Protein AF-A0A2A8S593-F1 (afdb_monomer)

Secondary structure (DSSP, 8-state):
------------SS---TT---TTT----EEEEE-SSPB-SSTT-S--B-EEEEEETTT--EEEEEES--GGG--

Mean predicted aligned error: 10.15 Å

Structure (mmCIF, N/CA/C/O backbone):
data_AF-A0A2A8S593-F1
#
_entry.id   AF-A0A2A8S593-F1
#
loop_
_atom_site.group_PDB
_atom_site.id
_atom_site.type_symbol
_atom_site.label_atom_id
_atom_site.label_alt_id
_atom_site.label_comp_id
_atom_site.label_asym_id
_atom_site.label_entity_id
_atom_site.label_seq_id
_atom_site.pdbx_PDB_ins_code
_atom_site.Ca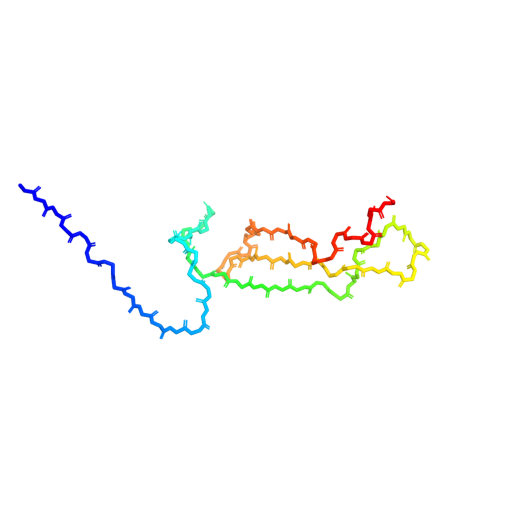rtn_x
_atom_site.Cartn_y
_atom_site.Cartn_z
_atom_site.occupancy
_atom_site.B_iso_or_equiv
_atom_site.auth_seq_id
_atom_site.auth_comp_id
_atom_site.auth_asym_id
_atom_site.auth_atom_id
_atom_site.pdbx_PDB_model_num
ATOM 1 N N . MET A 1 1 ? -43.556 8.948 -4.930 1.00 34.06 1 MET A N 1
ATOM 2 C CA . MET A 1 1 ? -42.728 8.957 -3.706 1.00 34.06 1 MET A CA 1
ATOM 3 C C . MET A 1 1 ? -41.269 8.934 -4.139 1.00 34.06 1 MET A C 1
ATOM 5 O O . MET A 1 1 ? -40.703 7.868 -4.314 1.00 34.06 1 MET A O 1
ATOM 9 N N . PHE A 1 2 ? -40.707 10.106 -4.440 1.00 31.02 2 PHE A N 1
ATOM 10 C CA . PHE A 1 2 ? -39.301 10.252 -4.820 1.00 31.02 2 PHE A CA 1
ATOM 11 C C . PHE A 1 2 ? -38.547 10.723 -3.579 1.00 31.02 2 PHE A C 1
ATOM 13 O O . PHE A 1 2 ? -38.709 11.865 -3.155 1.00 31.02 2 PHE A O 1
ATOM 20 N N . LEU A 1 3 ? -37.789 9.826 -2.950 1.00 37.47 3 LEU A N 1
ATOM 21 C CA . LEU A 1 3 ? -36.905 10.193 -1.849 1.00 37.47 3 LEU A CA 1
ATOM 22 C C . LEU A 1 3 ? -35.647 10.827 -2.450 1.00 37.47 3 LEU A C 1
ATOM 24 O O . LEU A 1 3 ? -34.728 10.140 -2.889 1.00 37.47 3 LEU A O 1
ATOM 28 N N . TYR A 1 4 ? -35.656 12.157 -2.517 1.00 30.55 4 TYR A N 1
ATOM 29 C CA . TYR A 1 4 ? -34.507 12.982 -2.877 1.00 30.55 4 TYR A CA 1
ATOM 30 C C . TYR A 1 4 ? -33.500 12.926 -1.719 1.00 30.55 4 TYR A C 1
ATOM 32 O O . TYR A 1 4 ? -33.648 13.634 -0.721 1.00 30.55 4 TYR A O 1
ATOM 40 N N . ASN A 1 5 ? -32.495 12.054 -1.809 1.00 38.38 5 ASN A N 1
ATOM 41 C CA . ASN A 1 5 ? -31.398 12.056 -0.845 1.00 38.38 5 ASN A CA 1
ATOM 42 C C . ASN A 1 5 ? -30.467 13.233 -1.150 1.00 38.38 5 ASN A C 1
ATOM 44 O O . ASN A 1 5 ? -29.752 13.272 -2.148 1.00 38.38 5 ASN A O 1
ATOM 48 N N . LYS A 1 6 ? -30.558 14.231 -0.275 1.00 39.66 6 LYS A N 1
ATOM 49 C CA . LYS A 1 6 ? -29.809 15.482 -0.271 1.00 39.66 6 LYS A CA 1
ATOM 50 C C . LYS A 1 6 ? -28.326 15.196 -0.009 1.00 39.66 6 LYS A C 1
ATOM 52 O O . LYS A 1 6 ? -27.922 15.051 1.141 1.00 39.66 6 LYS A O 1
ATOM 57 N N . SER A 1 7 ? -27.520 15.140 -1.067 1.00 39.41 7 SER A N 1
ATOM 58 C CA . SER A 1 7 ? -26.056 15.144 -0.971 1.00 39.41 7 SER A CA 1
ATOM 59 C C . SER A 1 7 ? -25.585 16.494 -0.431 1.00 39.41 7 SER A C 1
ATOM 61 O O . SER A 1 7 ? -25.511 17.492 -1.150 1.00 39.41 7 SER A O 1
ATOM 63 N N . ILE A 1 8 ? -25.323 16.541 0.873 1.00 42.06 8 ILE A N 1
ATOM 64 C CA . ILE A 1 8 ? -24.702 17.680 1.544 1.00 42.06 8 ILE A CA 1
ATOM 65 C C . ILE A 1 8 ? -23.226 17.710 1.130 1.00 42.06 8 ILE A C 1
ATOM 67 O O . ILE A 1 8 ? -22.430 16.874 1.547 1.00 42.06 8 ILE A O 1
ATOM 71 N N . ASN A 1 9 ? -22.880 18.673 0.275 1.00 39.38 9 ASN A N 1
ATOM 72 C CA . ASN A 1 9 ? -21.500 19.034 -0.033 1.00 39.38 9 ASN A CA 1
ATOM 73 C C . ASN A 1 9 ? -20.949 19.867 1.128 1.00 39.38 9 ASN A C 1
ATOM 75 O O . ASN A 1 9 ? -21.340 21.021 1.298 1.00 39.38 9 ASN A O 1
ATOM 79 N N . ILE A 1 10 ? -20.051 19.286 1.922 1.00 43.44 10 ILE A N 1
ATOM 80 C CA . ILE A 1 10 ? -19.228 20.026 2.879 1.00 43.44 10 ILE A CA 1
ATOM 81 C C . ILE A 1 10 ? -17.808 20.059 2.318 1.00 43.44 10 ILE A C 1
ATOM 83 O O . ILE A 1 10 ? -17.115 19.048 2.248 1.00 43.44 10 ILE A O 1
ATOM 87 N N . SER A 1 11 ? -17.396 21.247 1.891 1.00 45.56 11 SER A N 1
ATOM 88 C CA . S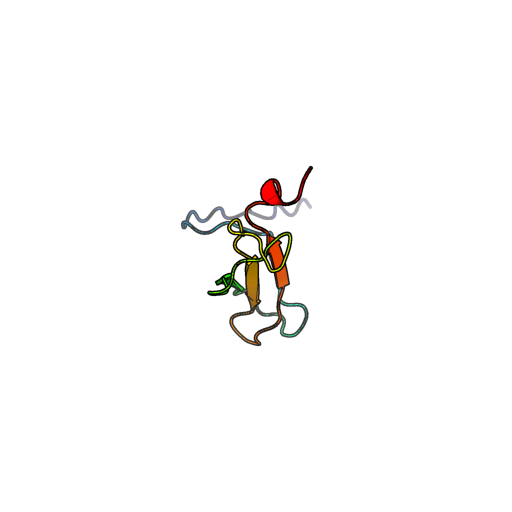ER A 1 11 ? -16.027 21.577 1.520 1.00 45.56 11 SER A CA 1
ATOM 89 C C . SER A 1 11 ? -15.157 21.702 2.774 1.00 45.56 11 SER A C 1
ATOM 91 O O . SER A 1 11 ? -15.219 22.705 3.481 1.00 45.56 11 SER A O 1
ATOM 93 N N . ILE A 1 12 ? -14.327 20.689 3.021 1.00 45.81 12 ILE A N 1
ATOM 94 C CA . ILE A 1 12 ? -13.113 20.749 3.849 1.00 45.81 12 ILE A CA 1
ATOM 95 C C . ILE A 1 12 ? -12.045 19.931 3.121 1.00 45.81 12 ILE A C 1
ATOM 97 O O . ILE A 1 12 ? -12.329 18.844 2.628 1.00 45.81 12 ILE A O 1
ATOM 101 N N . GLY A 1 13 ? -10.843 20.490 2.980 1.00 41.00 13 GLY A N 1
ATOM 102 C CA . GLY A 1 13 ? -9.754 19.941 2.170 1.00 41.00 13 GLY A CA 1
ATOM 103 C C . GLY A 1 13 ? -9.269 18.563 2.628 1.00 41.00 13 GLY A C 1
ATOM 104 O O . GLY A 1 13 ? -8.329 18.460 3.407 1.00 41.00 13 GLY A O 1
ATOM 105 N N . GLY A 1 14 ? -9.888 17.517 2.089 1.00 40.62 14 GLY A N 1
ATOM 106 C CA . GLY A 1 14 ? -9.510 16.118 2.237 1.00 40.62 14 GLY A CA 1
ATOM 107 C C . GLY A 1 14 ? -10.438 15.272 1.370 1.00 40.62 14 GLY A C 1
ATOM 108 O O . GLY A 1 14 ? -11.650 15.305 1.541 1.00 40.62 14 GLY A O 1
ATOM 109 N N . VAL A 1 15 ? -9.865 14.597 0.378 1.00 44.09 15 VAL A N 1
ATOM 110 C CA . VAL A 1 15 ? -10.535 13.837 -0.688 1.00 44.09 15 VAL A CA 1
ATOM 111 C C . VAL A 1 15 ? -11.685 12.954 -0.161 1.00 44.09 15 VAL A C 1
ATOM 113 O O . VAL A 1 15 ? -11.472 12.090 0.685 1.00 44.09 15 VAL A O 1
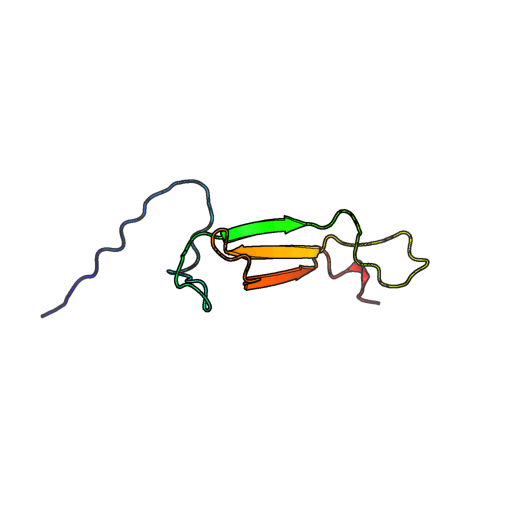ATOM 116 N N . LEU A 1 16 ? -12.897 13.150 -0.697 1.00 44.03 16 LEU A N 1
ATOM 117 C CA . LEU A 1 16 ? -14.080 12.318 -0.447 1.00 44.03 16 LEU A CA 1
ATOM 118 C C . LEU A 1 16 ? -13.976 11.006 -1.246 1.00 44.03 16 LEU A C 1
ATOM 120 O O . LEU A 1 16 ? -14.241 10.995 -2.446 1.00 44.03 16 LEU A O 1
ATOM 124 N N . LEU A 1 17 ? -13.621 9.896 -0.590 1.00 47.91 17 LEU A N 1
ATOM 125 C CA . LEU A 1 17 ? -14.010 8.564 -1.067 1.00 47.91 17 LEU A CA 1
ATOM 126 C C . LEU A 1 17 ? -15.431 8.281 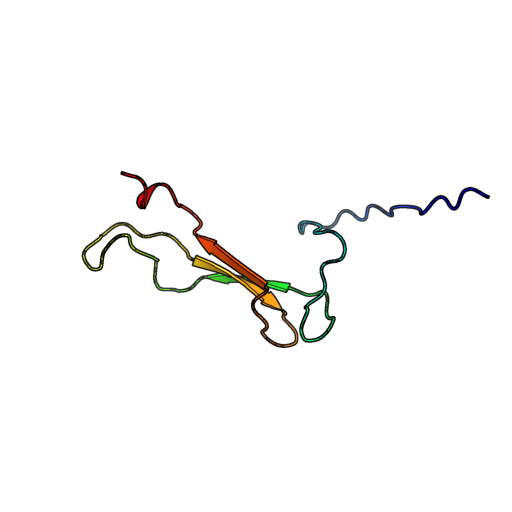-0.569 1.00 47.91 17 LEU A C 1
ATOM 128 O O . LEU A 1 17 ? -15.699 8.427 0.622 1.00 47.91 17 LEU A O 1
ATOM 132 N N . GLU A 1 18 ? -16.332 7.878 -1.465 1.00 52.31 18 GLU A N 1
ATOM 133 C CA . GLU A 1 18 ? -17.694 7.442 -1.133 1.00 52.31 18 GLU A CA 1
ATOM 134 C C . GLU A 1 18 ? -17.693 6.482 0.070 1.00 52.31 18 GLU A C 1
ATOM 136 O O . GLU A 1 18 ? -17.254 5.345 -0.055 1.00 52.31 18 GLU A O 1
ATOM 141 N N . ASN A 1 19 ? -18.147 6.958 1.238 1.00 68.31 19 ASN A N 1
ATOM 142 C CA . ASN A 1 19 ? -18.443 6.208 2.472 1.00 68.31 19 ASN A CA 1
ATOM 143 C C . ASN A 1 19 ? -17.58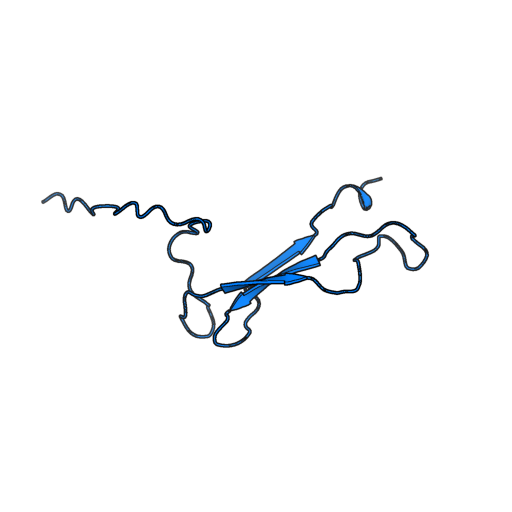1 4.958 2.738 1.00 68.31 19 ASN A C 1
ATOM 145 O O . ASN A 1 19 ? -18.102 3.901 3.107 1.00 68.31 19 ASN A O 1
ATOM 149 N N . LYS A 1 20 ? -16.264 5.058 2.550 1.00 83.06 20 LYS A N 1
ATOM 150 C CA . LYS A 1 20 ? -15.382 3.907 2.703 1.00 83.06 20 LYS A CA 1
ATOM 151 C C . LYS A 1 20 ? -15.264 3.529 4.176 1.00 83.06 20 LYS A C 1
ATOM 153 O O . LYS A 1 20 ? -14.858 4.344 5.000 1.00 83.06 20 LYS A O 1
ATOM 158 N N . LYS A 1 21 ? -15.607 2.282 4.500 1.00 94.25 21 LYS A N 1
ATOM 159 C CA . LYS A 1 21 ? -15.477 1.714 5.846 1.00 94.25 21 LYS A CA 1
ATOM 160 C C . LYS A 1 21 ? -14.401 0.644 5.869 1.00 94.25 21 LYS A C 1
ATOM 162 O O . LYS A 1 21 ? -14.241 -0.109 4.916 1.00 94.25 21 LYS A O 1
ATOM 167 N N . CYS A 1 22 ? -13.688 0.563 6.982 1.00 95.44 22 CYS A N 1
ATOM 168 C CA . CYS A 1 22 ? -12.728 -0.492 7.250 1.00 95.44 22 CYS A CA 1
ATOM 169 C C . CYS A 1 22 ? -13.457 -1.831 7.337 1.00 95.44 22 CYS A C 1
ATOM 171 O O . CYS A 1 22 ? -14.330 -2.001 8.187 1.00 95.44 22 CYS A O 1
ATOM 173 N N . GLU A 1 23 ? -13.063 -2.789 6.501 1.00 94.12 23 GLU A N 1
ATOM 174 C CA . GLU A 1 23 ? -13.689 -4.117 6.438 1.00 94.12 23 GLU A CA 1
ATOM 175 C C . GLU A 1 23 ? -13.579 -4.886 7.761 1.00 94.12 23 GLU A C 1
ATOM 177 O O . GLU A 1 23 ? -14.433 -5.706 8.085 1.00 94.12 23 GLU A O 1
ATOM 182 N N . LYS A 1 24 ? -12.558 -4.574 8.567 1.00 97.12 24 LYS A N 1
ATOM 183 C CA . LYS A 1 24 ? -12.295 -5.245 9.841 1.00 97.12 24 LYS A CA 1
ATOM 184 C C . LYS A 1 24 ? -13.050 -4.665 11.034 1.00 97.12 24 LYS A C 1
ATOM 186 O O . LYS A 1 24 ? -13.462 -5.422 11.906 1.00 97.12 24 LYS A O 1
ATOM 191 N N . CYS A 1 25 ? -13.189 -3.340 11.129 1.00 97.12 25 CYS A N 1
ATOM 192 C CA . CYS A 1 25 ? -13.758 -2.696 12.325 1.00 97.12 25 CYS A CA 1
ATOM 193 C C . CYS A 1 25 ? -14.890 -1.698 12.050 1.00 97.12 25 CYS A C 1
ATOM 195 O O . CYS A 1 25 ? -15.412 -1.099 12.986 1.00 97.12 25 CYS A O 1
ATOM 197 N N . GLY A 1 26 ? -15.263 -1.483 10.787 1.00 95.00 26 GLY A N 1
ATOM 198 C CA . GLY A 1 26 ? -16.364 -0.603 10.389 1.00 95.00 26 GLY A CA 1
ATOM 199 C C . GLY A 1 26 ? -16.098 0.902 10.524 1.00 95.00 26 GLY A C 1
ATOM 200 O O . GLY A 1 26 ? -16.974 1.691 10.173 1.00 95.00 26 GLY A O 1
ATOM 201 N N . ASN A 1 27 ? -14.918 1.308 11.007 1.00 94.38 27 ASN A N 1
ATOM 202 C CA . ASN A 1 27 ? -14.505 2.711 11.112 1.00 94.38 27 ASN A CA 1
ATOM 203 C C . ASN A 1 27 ? -14.268 3.341 9.727 1.00 94.38 27 ASN A C 1
ATOM 205 O O . ASN A 1 27 ? -13.883 2.645 8.794 1.00 94.38 27 ASN A O 1
ATOM 209 N N . ASP A 1 28 ? -14.427 4.655 9.607 1.00 94.56 28 ASP A N 1
ATOM 210 C CA . ASP A 1 28 ? -14.299 5.414 8.351 1.00 94.56 28 ASP A CA 1
ATOM 211 C C . ASP A 1 28 ? -13.057 6.322 8.298 1.00 94.56 28 ASP A C 1
ATOM 213 O O . ASP A 1 28 ? -12.787 6.966 7.286 1.00 94.56 28 ASP A O 1
ATOM 217 N N . LYS A 1 29 ? -12.265 6.367 9.376 1.00 95.25 29 LYS A N 1
ATOM 218 C CA . LYS A 1 29 ? -11.040 7.173 9.434 1.00 95.25 29 LYS A CA 1
ATOM 219 C C . LYS A 1 29 ? -9.834 6.387 8.944 1.00 95.25 29 LYS A C 1
ATOM 221 O O . LYS A 1 29 ? -9.437 5.385 9.554 1.00 95.25 29 LYS A O 1
ATOM 226 N N . PHE A 1 30 ? -9.208 6.919 7.905 1.00 96.12 30 PHE A N 1
ATOM 227 C CA . PHE A 1 30 ? -7.982 6.407 7.313 1.00 96.12 30 PHE A CA 1
ATOM 228 C C . PHE A 1 30 ? -6.920 7.499 7.261 1.00 96.12 30 PHE A C 1
ATOM 230 O O . PHE A 1 30 ? -7.235 8.688 7.262 1.00 96.12 30 PHE A O 1
ATOM 237 N N . THR A 1 31 ? -5.659 7.087 7.206 1.00 97.00 31 THR A N 1
ATOM 238 C CA . THR A 1 31 ? -4.527 7.983 6.958 1.00 97.00 31 THR A CA 1
ATOM 239 C C . THR A 1 31 ? -3.587 7.366 5.937 1.00 97.00 31 THR A C 1
ATOM 241 O O . THR A 1 31 ? -3.558 6.144 5.780 1.00 97.00 31 THR A O 1
ATOM 244 N N . GLU A 1 32 ? -2.803 8.210 5.270 1.00 97.19 32 GLU A N 1
ATOM 245 C CA . GLU A 1 32 ? -1.682 7.779 4.440 1.00 97.19 32 GLU A CA 1
ATOM 246 C C . GLU A 1 32 ? -0.360 7.840 5.219 1.00 97.19 32 GLU A C 1
ATOM 248 O O . GLU A 1 32 ? -0.159 8.714 6.065 1.00 97.19 32 GLU A O 1
ATOM 253 N N . ALA A 1 33 ? 0.546 6.912 4.919 1.00 96.38 33 ALA A N 1
ATOM 254 C CA . ALA A 1 33 ? 1.935 6.930 5.366 1.00 96.38 33 ALA A CA 1
ATOM 255 C C . ALA A 1 33 ? 2.857 6.350 4.287 1.00 96.38 33 ALA A C 1
ATOM 257 O O . ALA A 1 33 ? 2.410 5.666 3.364 1.00 96.38 33 ALA A O 1
ATOM 258 N N . THR A 1 34 ? 4.156 6.602 4.427 1.00 96.88 34 THR A N 1
ATOM 259 C CA . THR A 1 34 ? 5.204 6.020 3.582 1.00 96.88 34 THR A CA 1
ATOM 260 C C . THR A 1 34 ? 6.282 5.380 4.442 1.00 96.88 34 THR A C 1
ATOM 262 O O . THR A 1 34 ? 6.499 5.780 5.587 1.00 96.88 34 THR A O 1
ATOM 265 N N . ASP A 1 35 ? 6.991 4.414 3.867 1.00 92.69 35 ASP A N 1
ATOM 266 C CA . ASP A 1 35 ? 8.219 3.893 4.458 1.00 92.69 35 ASP A CA 1
ATOM 267 C C . ASP A 1 35 ? 9.385 4.864 4.244 1.00 92.69 35 ASP A C 1
ATOM 269 O O . ASP A 1 35 ? 9.425 5.619 3.271 1.00 92.69 3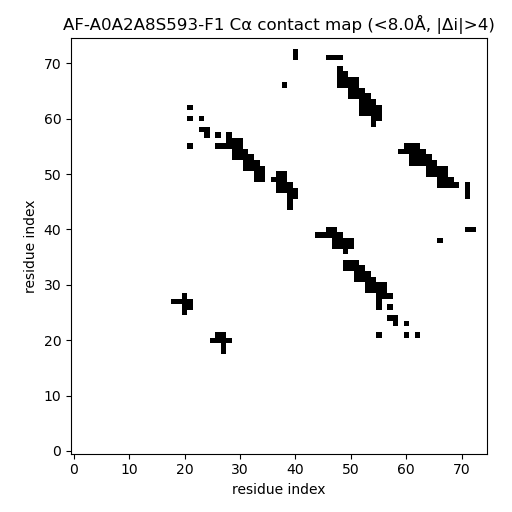5 ASP A O 1
ATOM 273 N N . TYR A 1 36 ? 10.389 4.768 5.119 1.00 91.50 36 TYR A N 1
ATOM 274 C CA . TYR A 1 36 ? 11.697 5.390 4.900 1.00 91.50 36 TYR A CA 1
ATOM 275 C C . TYR A 1 36 ? 12.458 4.741 3.728 1.00 91.50 36 TYR A C 1
ATOM 277 O O . TYR A 1 36 ? 13.230 5.395 3.029 1.00 91.50 36 TYR A O 1
ATOM 285 N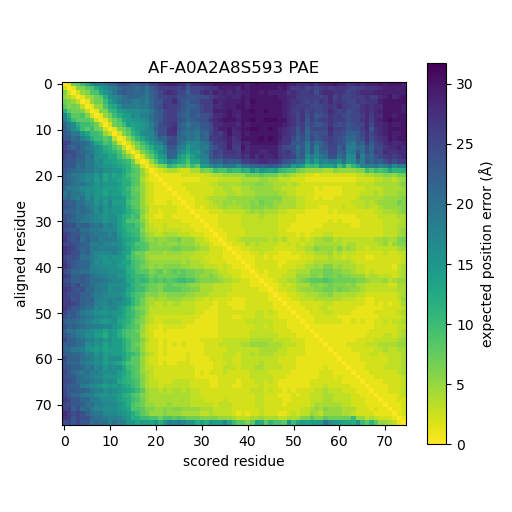 N . MET A 1 37 ? 12.251 3.438 3.501 1.00 93.12 37 MET A N 1
ATOM 286 C CA . MET A 1 37 ? 12.897 2.698 2.417 1.00 93.12 37 MET A CA 1
ATOM 287 C C . MET A 1 37 ? 12.085 2.757 1.122 1.00 93.12 37 MET A C 1
ATOM 289 O O . MET A 1 37 ? 10.912 2.393 1.085 1.00 93.12 37 MET A O 1
ATOM 293 N N . LEU A 1 38 ? 12.755 3.126 0.029 1.00 95.31 38 LEU A N 1
ATOM 294 C CA . LEU A 1 38 ? 12.161 3.146 -1.307 1.00 95.31 38 LEU A CA 1
ATOM 295 C C . LEU A 1 38 ? 12.046 1.739 -1.903 1.00 95.31 38 LEU A C 1
ATOM 297 O O . LEU A 1 38 ? 12.960 0.918 -1.782 1.00 95.31 38 LEU A O 1
ATOM 301 N N . VAL A 1 39 ? 10.971 1.497 -2.652 1.00 96.19 39 VAL A N 1
ATOM 302 C CA . VAL A 1 39 ? 10.837 0.310 -3.504 1.00 96.19 39 VAL A CA 1
ATOM 303 C C . VAL A 1 39 ? 11.706 0.509 -4.735 1.00 96.19 39 VAL A C 1
ATOM 305 O O . VAL A 1 39 ? 11.591 1.511 -5.441 1.00 96.19 39 VAL A O 1
ATOM 308 N N . LYS A 1 40 ? 12.600 -0.445 -4.988 1.00 95.75 40 LYS A N 1
ATOM 309 C CA . LYS A 1 40 ? 13.606 -0.358 -6.048 1.00 95.75 40 LYS A CA 1
ATOM 310 C C . LYS A 1 40 ? 13.396 -1.453 -7.096 1.00 95.75 40 LYS A C 1
ATOM 312 O O . LYS A 1 40 ? 13.070 -2.574 -6.712 1.00 95.75 40 LYS A O 1
ATOM 317 N N . PRO A 1 41 ? 13.656 -1.187 -8.392 1.00 94.44 41 PRO A N 1
ATOM 318 C CA . PRO A 1 41 ? 13.626 -2.221 -9.434 1.00 94.44 41 PRO A CA 1
ATOM 319 C C . PRO A 1 41 ? 14.636 -3.358 -9.206 1.00 94.44 41 PRO A C 1
ATOM 321 O O . PRO A 1 41 ? 14.429 -4.480 -9.658 1.00 94.44 41 PRO A O 1
ATOM 324 N N . SER A 1 42 ? 15.739 -3.076 -8.506 1.00 94.69 42 SER A N 1
ATOM 325 C CA . SER A 1 42 ? 16.760 -4.050 -8.109 1.00 94.69 42 SER A CA 1
ATOM 326 C C . SER A 1 42 ? 17.490 -3.587 -6.843 1.00 94.69 42 SER A C 1
ATOM 328 O O . SER A 1 42 ? 17.484 -2.398 -6.514 1.00 94.69 42 SER A O 1
ATOM 330 N N . LYS A 1 43 ? 18.165 -4.511 -6.141 1.00 91.12 43 LYS A N 1
ATOM 331 C CA . LYS A 1 43 ? 18.927 -4.204 -4.910 1.00 91.12 43 LYS A CA 1
ATOM 332 C C . LYS A 1 43 ? 19.998 -3.123 -5.117 1.00 91.12 43 LYS A C 1
ATOM 334 O O . LYS A 1 43 ? 20.216 -2.308 -4.227 1.00 91.12 43 LYS A O 1
ATOM 339 N N . SER A 1 44 ? 20.638 -3.105 -6.285 1.00 92.00 44 SER A N 1
ATOM 340 C CA . SER A 1 44 ? 21.705 -2.163 -6.642 1.00 92.00 44 SER A CA 1
ATOM 341 C C . SER A 1 44 ? 21.205 -0.855 -7.262 1.00 92.00 44 SER A C 1
ATOM 343 O O . SER A 1 44 ? 22.009 0.023 -7.557 1.00 92.00 44 SER A O 1
ATOM 345 N N . SER A 1 45 ? 19.896 -0.695 -7.473 1.00 93.12 45 SER A N 1
ATOM 346 C CA . SER A 1 45 ? 19.359 0.516 -8.091 1.00 93.12 45 SER A CA 1
ATOM 347 C C . SER A 1 45 ? 19.559 1.744 -7.195 1.00 93.12 45 SER A C 1
ATOM 349 O O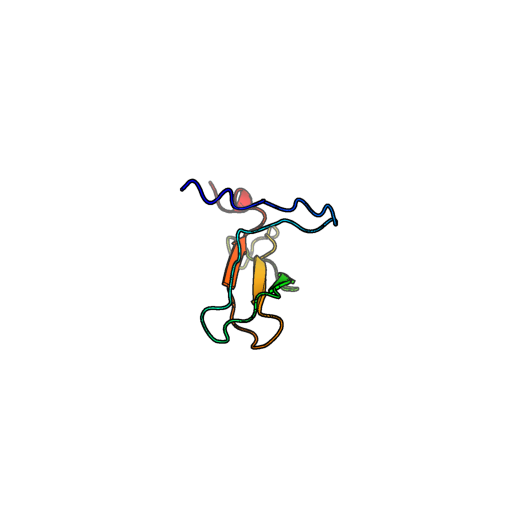 . SER A 1 45 ? 19.203 1.751 -6.011 1.00 93.12 45 SER A O 1
ATOM 351 N N . PHE A 1 46 ? 20.063 2.825 -7.789 1.00 91.19 46 PHE A N 1
ATOM 352 C CA . PHE A 1 46 ? 20.089 4.152 -7.165 1.00 91.19 46 PHE A CA 1
ATOM 353 C C . PHE A 1 46 ? 18.731 4.862 -7.243 1.00 91.19 46 PHE A C 1
ATOM 355 O O . PHE A 1 46 ? 18.473 5.781 -6.475 1.00 91.19 46 PHE A O 1
ATOM 362 N N . LYS A 1 47 ? 17.844 4.410 -8.138 1.00 93.44 47 LYS A N 1
ATOM 363 C CA . LYS A 1 47 ? 16.473 4.914 -8.281 1.00 93.44 47 LYS A CA 1
ATOM 364 C C . LYS A 1 47 ? 15.504 4.040 -7.483 1.00 93.44 47 LYS A C 1
ATOM 366 O O . LYS A 1 47 ? 15.609 2.811 -7.516 1.00 93.44 47 LYS A O 1
ATOM 371 N N . GLY A 1 48 ? 14.554 4.669 -6.802 1.00 94.88 48 GLY A N 1
ATOM 372 C CA . GLY A 1 48 ? 13.473 4.006 -6.078 1.00 94.88 48 GLY A CA 1
ATOM 373 C C . GLY A 1 48 ? 12.228 4.887 -6.031 1.00 94.88 48 GLY A C 1
ATOM 374 O O . GLY A 1 48 ? 12.287 6.059 -6.398 1.00 94.88 48 GLY A O 1
ATOM 375 N N . SER A 1 49 ? 11.105 4.313 -5.614 1.00 97.00 49 SER A N 1
ATOM 376 C CA . SER A 1 49 ? 9.828 5.010 -5.480 1.00 97.00 49 SER A CA 1
ATOM 377 C C . SER A 1 49 ? 9.233 4.794 -4.094 1.00 97.00 49 SER A C 1
ATOM 379 O O . SER A 1 49 ? 9.413 3.730 -3.495 1.00 97.00 49 SER A O 1
ATOM 381 N N . ASN A 1 50 ? 8.525 5.807 -3.596 1.00 97.12 50 ASN A N 1
ATOM 382 C CA . ASN A 1 50 ? 7.782 5.714 -2.351 1.00 97.12 50 ASN A CA 1
ATOM 383 C C . ASN A 1 50 ? 6.667 4.671 -2.472 1.00 97.12 50 ASN A C 1
ATOM 385 O O . ASN A 1 50 ? 5.950 4.592 -3.476 1.00 97.12 50 ASN A O 1
ATOM 389 N N . LYS A 1 51 ? 6.523 3.884 -1.411 1.00 96.69 51 LYS A N 1
ATOM 390 C CA . LYS A 1 51 ? 5.381 3.004 -1.195 1.00 96.69 51 LYS A CA 1
ATOM 391 C C . LYS A 1 51 ? 4.461 3.707 -0.218 1.00 96.69 51 LYS A C 1
ATOM 393 O O . LYS A 1 51 ? 4.852 3.953 0.918 1.00 96.69 51 LYS A O 1
ATOM 398 N N . ILE A 1 52 ? 3.270 4.034 -0.692 1.00 97.62 52 ILE A N 1
ATOM 399 C CA . ILE A 1 52 ? 2.261 4.745 0.079 1.00 97.62 52 ILE A CA 1
ATOM 400 C C . ILE A 1 52 ? 1.231 3.722 0.526 1.00 97.62 52 ILE A C 1
ATOM 402 O O . ILE A 1 52 ? 0.699 2.970 -0.295 1.0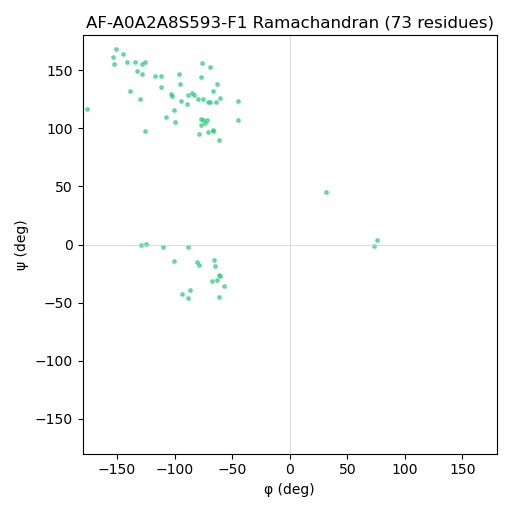0 97.62 52 ILE A O 1
ATOM 406 N N . TYR A 1 53 ? 0.962 3.703 1.823 1.00 96.62 53 TYR A N 1
ATOM 407 C CA . TYR A 1 53 ? -0.064 2.871 2.424 1.00 96.62 53 TYR A CA 1
ATOM 408 C C . TYR A 1 53 ? -1.175 3.750 2.947 1.00 96.62 53 TYR A C 1
ATOM 410 O O . TYR A 1 53 ? -0.908 4.728 3.643 1.00 96.62 53 TYR A O 1
ATOM 418 N N . THR A 1 54 ? -2.408 3.348 2.684 1.00 96.81 54 THR A N 1
ATOM 419 C CA . THR A 1 54 ? -3.576 3.866 3.383 1.00 96.81 54 THR A CA 1
ATOM 420 C C . THR A 1 54 ? -4.012 2.817 4.391 1.00 96.81 54 THR A C 1
ATOM 422 O O . THR A 1 54 ? -4.163 1.650 4.033 1.00 96.81 54 THR A O 1
ATOM 425 N N . PHE A 1 55 ? -4.205 3.199 5.650 1.00 96.94 55 PHE A N 1
ATOM 426 C CA . PHE A 1 55 ? -4.622 2.262 6.693 1.00 96.94 55 PHE A CA 1
ATOM 427 C C . PHE A 1 55 ? -5.617 2.887 7.664 1.00 96.94 55 PHE A C 1
ATOM 429 O O . PHE A 1 55 ? -5.706 4.110 7.810 1.00 96.94 55 PHE A O 1
ATOM 436 N N . CYS A 1 56 ? -6.395 2.026 8.314 1.00 97.50 56 CYS A N 1
ATOM 437 C CA . CYS A 1 56 ? -7.395 2.423 9.289 1.00 97.50 56 CYS A CA 1
ATOM 438 C C . CYS A 1 56 ? -6.723 2.956 10.557 1.00 97.50 56 CYS A C 1
ATOM 440 O O . CYS A 1 56 ? -6.007 2.222 11.239 1.00 97.50 56 CYS A O 1
ATOM 442 N N . LEU A 1 57 ? -7.041 4.195 10.938 1.00 96.69 57 LEU A N 1
ATOM 443 C CA . LEU A 1 57 ? -6.503 4.821 12.152 1.00 96.69 57 LEU A CA 1
ATOM 444 C C . LEU A 1 57 ? -6.951 4.135 13.450 1.00 96.69 57 LEU A C 1
ATOM 446 O O . LEU A 1 57 ? -6.335 4.341 14.488 1.00 96.69 57 LEU A O 1
ATOM 450 N N . ASN A 1 58 ? -8.023 3.341 13.403 1.00 97.62 58 ASN A N 1
ATOM 451 C CA . ASN A 1 58 ? -8.566 2.683 14.588 1.00 97.62 58 ASN A CA 1
ATOM 452 C C . ASN A 1 58 ? -7.924 1.316 14.865 1.00 97.62 58 ASN A C 1
ATOM 454 O O . ASN A 1 58 ? -7.590 1.012 16.002 1.00 97.62 58 ASN A O 1
ATOM 458 N N . CYS A 1 59 ? -7.777 0.468 13.841 1.00 97.38 59 CYS A N 1
ATOM 459 C CA . CYS A 1 59 ? -7.360 -0.929 14.037 1.00 97.38 59 CYS A CA 1
ATOM 460 C C . CYS A 1 59 ? -6.118 -1.350 13.240 1.00 97.38 59 CYS A C 1
ATOM 462 O O . CYS A 1 59 ? -5.713 -2.509 13.323 1.00 97.38 59 CYS A O 1
ATOM 464 N N . GLY A 1 60 ? -5.532 -0.439 12.459 1.00 96.81 60 GLY A N 1
ATOM 465 C CA . GLY A 1 60 ? -4.319 -0.696 11.683 1.00 96.81 60 GLY A CA 1
ATOM 466 C C . GLY A 1 60 ? -4.519 -1.530 10.417 1.00 96.81 60 GLY A C 1
ATOM 467 O O . GLY A 1 60 ? -3.534 -1.843 9.758 1.00 96.81 60 GLY A O 1
ATOM 468 N N . GLU A 1 61 ? -5.757 -1.890 10.060 1.00 97.88 61 GLU A N 1
ATOM 469 C CA . GLU A 1 61 ? -6.021 -2.626 8.821 1.00 97.88 61 GLU A CA 1
ATOM 470 C C . GLU A 1 61 ? -5.575 -1.805 7.610 1.00 97.88 61 GLU A C 1
ATOM 472 O O . GLU A 1 61 ? -5.975 -0.644 7.459 1.00 97.88 61 GLU A O 1
ATOM 477 N N . VAL A 1 62 ? -4.734 -2.406 6.769 1.00 96.81 62 VAL A N 1
ATOM 478 C CA . VAL A 1 62 ? -4.242 -1.766 5.552 1.00 96.81 62 VAL A CA 1
ATOM 479 C C . VAL A 1 62 ? -5.319 -1.866 4.492 1.00 96.81 62 VAL A C 1
ATOM 481 O O . VAL A 1 62 ? -5.793 -2.943 4.154 1.00 96.81 62 VAL A O 1
ATOM 484 N N . ASP A 1 63 ? -5.679 -0.712 3.965 1.00 95.88 63 ASP A N 1
ATOM 485 C CA . ASP A 1 63 ? -6.736 -0.561 2.988 1.00 95.88 63 ASP A CA 1
ATOM 486 C C . ASP A 1 63 ? -6.205 -0.603 1.554 1.00 95.88 63 ASP A C 1
ATOM 488 O O . ASP A 1 63 ? -6.783 -1.224 0.665 1.00 95.88 63 ASP A O 1
ATOM 492 N N . SER A 1 64 ? -5.078 0.063 1.315 1.00 95.56 64 SER A N 1
ATOM 493 C CA . SER A 1 64 ? -4.422 0.013 0.018 1.00 95.56 64 SER A CA 1
ATOM 494 C C . SER A 1 64 ? -2.927 0.248 0.135 1.00 95.56 64 SER A C 1
ATOM 496 O O . SER A 1 64 ? -2.435 0.874 1.076 1.00 95.56 64 SER A O 1
ATOM 498 N N . ILE A 1 65 ? -2.206 -0.279 -0.852 1.00 96.69 65 ILE A N 1
ATOM 499 C CA . ILE A 1 65 ? -0.773 -0.077 -1.031 1.00 96.69 65 ILE A CA 1
ATOM 500 C C . ILE A 1 65 ? -0.562 0.334 -2.481 1.00 96.69 65 ILE A C 1
ATOM 502 O O . ILE A 1 65 ? -0.974 -0.381 -3.395 1.00 96.69 65 ILE A O 1
ATOM 506 N N . ARG A 1 66 ? 0.094 1.472 -2.704 1.00 96.06 66 ARG A N 1
ATOM 507 C CA . ARG A 1 66 ? 0.413 1.968 -4.047 1.00 96.06 66 ARG A CA 1
ATOM 508 C C . ARG A 1 66 ? 1.865 2.406 -4.158 1.00 96.06 66 ARG A C 1
ATOM 510 O O . ARG A 1 66 ? 2.467 2.882 -3.199 1.00 96.06 66 ARG A O 1
ATOM 517 N N . ILE A 1 67 ? 2.419 2.256 -5.357 1.00 97.00 67 ILE A N 1
ATOM 518 C CA . ILE A 1 67 ? 3.737 2.784 -5.717 1.00 97.00 67 ILE A CA 1
ATOM 519 C C . ILE A 1 67 ? 3.532 4.146 -6.369 1.00 97.00 67 ILE A C 1
ATOM 521 O O . ILE A 1 67 ? 2.810 4.248 -7.359 1.00 97.00 67 ILE A O 1
ATOM 525 N N . GLU A 1 68 ? 4.158 5.183 -5.818 1.00 95.69 68 GLU A N 1
ATOM 526 C CA . GLU A 1 68 ? 3.972 6.567 -6.267 1.00 95.69 68 GLU A CA 1
ATOM 527 C C . GLU A 1 68 ? 4.406 6.772 -7.725 1.00 95.69 68 GLU A C 1
ATOM 529 O O . GLU A 1 68 ? 3.687 7.369 -8.522 1.00 95.69 68 GLU A O 1
ATOM 534 N N . ASN A 1 69 ? 5.566 6.230 -8.096 1.00 95.44 69 ASN A N 1
ATOM 535 C CA . ASN A 1 69 ? 6.138 6.348 -9.427 1.00 95.44 69 ASN A CA 1
ATOM 536 C C . ASN A 1 69 ? 6.460 4.963 -9.998 1.00 95.44 69 ASN A C 1
ATOM 538 O O . ASN A 1 69 ? 7.517 4.386 -9.747 1.00 95.44 69 ASN A O 1
ATOM 542 N N . THR A 1 70 ? 5.554 4.450 -10.828 1.00 96.44 70 THR A N 1
ATOM 543 C CA . THR A 1 70 ? 5.727 3.153 -11.501 1.00 96.44 70 THR A CA 1
ATOM 544 C C . THR A 1 70 ? 6.627 3.218 -12.737 1.00 96.44 70 THR A C 1
ATOM 546 O O . THR A 1 70 ? 7.088 2.179 -13.205 1.00 96.44 70 THR A O 1
ATOM 549 N N . THR A 1 71 ? 6.919 4.410 -13.273 1.00 95.88 71 THR A N 1
ATOM 550 C CA . THR A 1 71 ? 7.708 4.553 -14.513 1.00 95.88 71 THR A CA 1
ATOM 551 C C . THR A 1 71 ? 9.131 4.030 -14.365 1.00 95.88 71 THR A C 1
ATOM 553 O O . THR A 1 71 ? 9.662 3.465 -15.311 1.00 95.88 71 THR A O 1
ATOM 556 N N . ILE A 1 72 ? 9.712 4.101 -13.162 1.00 94.31 72 ILE A N 1
ATOM 557 C CA . ILE A 1 72 ? 11.071 3.605 -12.893 1.00 94.31 72 ILE A CA 1
ATOM 558 C C . ILE A 1 72 ? 11.205 2.080 -13.025 1.00 94.31 72 ILE A C 1
ATOM 560 O O . ILE A 1 72 ? 12.320 1.565 -13.033 1.00 94.31 72 ILE A O 1
ATOM 564 N N . PHE A 1 73 ? 10.080 1.363 -13.083 1.00 93.00 73 PHE A N 1
ATOM 565 C CA . PHE A 1 73 ? 10.026 -0.088 -13.250 1.00 93.00 73 PHE A CA 1
ATOM 566 C C . PHE A 1 73 ? 9.709 -0.508 -14.689 1.00 93.00 73 PHE A C 1
ATOM 568 O O . PHE A 1 73 ? 9.874 -1.679 -15.026 1.00 93.00 73 PHE A O 1
ATOM 575 N N . LYS A 1 74 ? 9.244 0.417 -15.536 1.00 88.56 74 LYS A N 1
ATOM 576 C CA . LYS A 1 74 ? 8.952 0.150 -16.948 1.00 88.56 74 LYS A CA 1
ATOM 577 C C . LYS A 1 74 ? 10.256 0.294 -17.743 1.00 88.56 74 LYS A C 1
ATOM 579 O O . LYS A 1 74 ? 10.985 1.261 -17.539 1.00 88.56 74 LYS A O 1
ATOM 584 N N . LYS A 1 75 ? 10.568 -0.702 -18.574 1.00 72.25 75 LYS A N 1
ATOM 585 C CA . LYS A 1 75 ? 11.731 -0.700 -19.475 1.00 72.25 75 LYS A CA 1
ATOM 586 C C . LYS A 1 75 ? 11.362 -0.106 -20.823 1.00 72.25 75 LYS A C 1
ATOM 588 O O . LYS A 1 75 ? 10.206 -0.340 -21.241 1.00 72.25 75 LYS A O 1
#

Nearest PDB structures (foldseek):
  7sfz-assembly2_C  TM=4.072E-01  e=1.581E+00  Homo sapiens
  6v6f-assembly1_A-2  TM=5.252E-01  e=8.050E+00  Homo sapiens

Sequence (75 aa):
MFLYNKSINISIGGVLLENKKCEKCGNDKFTEATDYMLVKPSKSSFKGSNKIYTFCLNCGEVDSIRIENTTIFKK

Solvent-accessible surface area (backbone atoms only — not comparable to full-atom values): 5108 Å² total; per-residue (Å²): 138,81,86,79,80,79,79,80,84,76,94,63,101,66,89,83,66,85,88,55,54,39,92,88,78,64,50,67,56,67,46,78,50,67,61,96,67,57,53,46,83,44,94,86,49,91,59,61,23,51,42,39,34,34,27,29,74,85,79,64,53,73,75,46,77,46,66,76,54,62,66,82,68,58,131

Foldseek 3Di:
DDPPDDPDDDDDPDDDDPCDADPPPRDRDKDKDWDPDFCALDPPDPDGFIWIWIAHPPPGHTDDIDTPDCVNNPD

pLDDT: mean 81.48, std 23.39, range [30.55, 97.88]

Radius of gyration: 17.89 Å; Cα contacts (8 Å, |Δi|>4): 97; chains: 1; bounding box: 64×27×34 Å